Protein AF-A0A353Y2W5-F1 (afdb_monomer_lite)

Secondary structure (DSSP, 8-state):
----PPPP---------------------------SS-TT-------SEEEEEEE---TT--EEEEEEEEETTEEEEEEEEEEEGGG-EEEEEEEEEETTEEEE-S-HHHHHHHHHHHHHHH-TTT----SEEE-TTSSEEEEEEEETTEEEEEEEEPPSS-----

Structure (mmCIF, N/CA/C/O backbone):
data_AF-A0A353Y2W5-F1
#
_entry.id   AF-A0A353Y2W5-F1
#
loop_
_atom_site.group_PDB
_atom_site.id
_atom_site.type_symbol
_atom_site.label_atom_id
_atom_site.label_alt_id
_atom_site.label_comp_id
_atom_site.label_asym_id
_atom_site.label_entity_id
_atom_site.label_seq_id
_atom_site.pdbx_PDB_ins_code
_atom_site.Cartn_x
_atom_site.Cartn_y
_atom_site.Cartn_z
_atom_site.occupancy
_atom_site.B_iso_or_equiv
_atom_site.auth_seq_id
_atom_site.auth_comp_id
_atom_site.auth_asym_id
_atom_site.auth_atom_id
_atom_site.pdbx_PDB_model_num
ATOM 1 N N . MET A 1 1 ? -31.714 65.312 -26.686 1.00 39.47 1 MET A N 1
ATOM 2 C CA . MET A 1 1 ? -32.087 64.016 -27.303 1.00 39.47 1 MET A CA 1
ATOM 3 C C . MET A 1 1 ? -31.009 63.021 -26.894 1.00 39.47 1 MET A C 1
ATOM 5 O O . MET A 1 1 ? -29.870 63.272 -27.236 1.00 39.47 1 MET A O 1
ATOM 9 N N . GLN A 1 2 ? -31.194 61.967 -26.113 1.00 40.94 2 GLN A N 1
ATOM 10 C CA . GLN A 1 2 ? -32.323 61.367 -25.407 1.00 40.94 2 GLN A CA 1
ATOM 11 C C . GLN A 1 2 ? -31.713 60.656 -24.187 1.00 40.94 2 GLN A C 1
ATOM 13 O O . GLN A 1 2 ? -30.649 60.043 -24.291 1.00 40.94 2 GLN A O 1
ATOM 18 N N . GLU A 1 3 ? -32.388 60.769 -23.050 1.00 33.88 3 GLU A N 1
ATOM 19 C CA . GLU A 1 3 ? -32.152 59.993 -21.837 1.00 33.88 3 GLU A CA 1
ATOM 20 C C . GLU A 1 3 ? -32.369 58.501 -22.129 1.00 33.88 3 GLU A C 1
ATOM 22 O O . GLU A 1 3 ? -33.340 58.133 -22.792 1.00 33.88 3 GLU A O 1
ATOM 27 N N . ARG A 1 4 ? -31.482 57.624 -21.646 1.00 36.78 4 ARG A N 1
ATOM 28 C CA . ARG A 1 4 ? -31.748 56.180 -21.649 1.00 36.78 4 ARG A CA 1
ATOM 29 C C . ARG A 1 4 ? -32.498 55.818 -20.375 1.00 36.78 4 ARG A C 1
ATOM 31 O O . ARG A 1 4 ? -31.920 55.745 -19.296 1.00 36.78 4 ARG A O 1
ATOM 38 N N . SER A 1 5 ? -33.798 55.634 -20.553 1.00 37.72 5 SER A N 1
ATOM 39 C CA . SER A 1 5 ? -34.779 55.199 -19.568 1.00 37.72 5 SER A CA 1
ATOM 40 C C . SER A 1 5 ? -34.436 53.839 -18.948 1.00 37.72 5 SER A C 1
ATOM 42 O O . SER A 1 5 ? -34.107 52.883 -19.649 1.00 37.72 5 SER A O 1
ATOM 44 N N . LEU A 1 6 ? -34.586 53.756 -17.625 1.00 44.78 6 LEU A N 1
ATOM 45 C CA . LEU A 1 6 ? -34.812 52.512 -16.888 1.00 44.78 6 LEU A CA 1
ATOM 46 C C . LEU A 1 6 ? -36.200 51.953 -17.245 1.00 44.78 6 LEU A C 1
ATOM 48 O O . LEU A 1 6 ? -37.148 52.737 -17.319 1.00 44.78 6 LEU A O 1
ATOM 52 N N . PRO A 1 7 ? -36.384 50.630 -17.357 1.00 39.84 7 PRO A N 1
ATOM 53 C CA . PRO A 1 7 ? -37.688 50.026 -17.144 1.00 39.84 7 PRO A CA 1
ATOM 54 C C . PRO A 1 7 ? -37.872 49.688 -15.658 1.00 39.84 7 PRO A C 1
ATOM 56 O O . PRO A 1 7 ? -37.117 48.908 -15.078 1.00 39.84 7 PRO A O 1
ATOM 59 N N . SER A 1 8 ? -38.901 50.279 -15.053 1.00 32.09 8 SER A N 1
ATOM 60 C CA . SER A 1 8 ? -39.482 49.855 -13.782 1.00 32.09 8 SER A CA 1
ATOM 61 C C . SER A 1 8 ? -40.789 49.085 -14.024 1.00 32.09 8 SER A C 1
ATOM 63 O O . SER A 1 8 ? -41.527 49.373 -14.962 1.00 32.09 8 SER A O 1
ATOM 65 N N . PHE A 1 9 ? -41.061 48.146 -13.110 1.00 29.64 9 PHE A N 1
ATOM 66 C CA . PHE A 1 9 ? -42.344 47.492 -12.801 1.00 29.64 9 PHE A CA 1
ATOM 67 C C . PHE A 1 9 ? -42.970 46.505 -13.810 1.00 29.64 9 PHE A C 1
ATOM 69 O O . PHE A 1 9 ? -43.477 46.891 -14.857 1.00 29.64 9 PHE A O 1
ATOM 76 N N . ARG A 1 10 ? -43.169 45.249 -13.371 1.00 34.91 10 ARG A N 1
ATOM 77 C CA . ARG A 1 10 ? -44.359 44.893 -12.568 1.00 34.91 10 ARG A CA 1
ATOM 78 C C . ARG A 1 10 ? -44.175 43.556 -11.835 1.00 34.91 10 ARG A C 1
ATOM 80 O O . ARG A 1 10 ? -43.926 42.531 -12.460 1.00 34.91 10 ARG A O 1
ATOM 87 N N . GLU A 1 11 ? -44.325 43.591 -10.513 1.00 32.66 11 GLU A N 1
ATOM 88 C CA . GLU A 1 11 ? -44.597 42.418 -9.681 1.00 32.66 11 GLU A CA 1
ATOM 89 C C . GLU A 1 11 ? -45.913 41.759 -10.116 1.00 32.66 11 GLU A C 1
ATOM 91 O O . GLU A 1 11 ? -46.939 42.429 -10.251 1.00 32.66 11 GLU A O 1
ATOM 96 N N . SER A 1 12 ? -45.884 40.439 -10.279 1.00 34.84 12 SER A N 1
ATOM 97 C CA . SER A 1 12 ? -47.052 39.587 -10.078 1.00 34.84 12 SER A CA 1
ATOM 98 C C . SER A 1 12 ? -46.714 38.689 -8.899 1.00 34.84 12 SER A C 1
ATOM 100 O O . SER A 1 12 ? -45.971 37.721 -9.037 1.00 34.84 12 SER A O 1
ATOM 102 N N . SER A 1 13 ? -47.204 39.080 -7.727 1.00 33.03 13 SER A N 1
ATOM 103 C CA . SER A 1 13 ? -47.256 38.223 -6.552 1.00 33.03 13 SER A CA 1
ATOM 104 C C . SER A 1 13 ? -48.326 37.169 -6.801 1.00 33.03 13 SER A C 1
ATOM 106 O O . SER A 1 13 ? -49.480 37.525 -7.030 1.00 33.03 13 SER A O 1
ATOM 108 N N . ASP A 1 14 ? -47.950 35.895 -6.761 1.00 34.12 14 ASP A N 1
ATOM 109 C CA . ASP A 1 14 ? -48.886 34.864 -6.342 1.00 34.12 14 ASP A CA 1
ATOM 110 C C . ASP A 1 14 ? -48.179 33.952 -5.343 1.00 34.12 14 ASP A C 1
ATOM 112 O O . ASP A 1 14 ? -47.085 33.429 -5.573 1.00 34.12 14 ASP A O 1
ATOM 116 N N . ALA A 1 15 ? -48.779 33.889 -4.164 1.00 35.25 15 ALA A N 1
ATOM 117 C CA . ALA A 1 15 ? -48.266 33.217 -2.993 1.00 35.25 15 ALA A CA 1
ATOM 118 C C . ALA A 1 15 ? -48.386 31.699 -3.155 1.00 35.25 15 ALA A C 1
ATOM 120 O O . ALA A 1 15 ? -49.426 31.181 -3.550 1.00 35.25 15 ALA A O 1
ATOM 121 N N . GLY A 1 16 ? -47.345 30.970 -2.762 1.00 28.02 16 GLY A N 1
ATOM 122 C CA . GLY A 1 16 ? -47.392 29.513 -2.734 1.00 28.02 16 GLY A CA 1
ATOM 123 C C . GLY A 1 16 ? -46.164 28.919 -2.068 1.00 28.02 16 GLY A C 1
ATOM 124 O O . GLY A 1 16 ? -45.201 28.591 -2.742 1.00 28.02 16 GLY A O 1
ATOM 125 N N . ALA A 1 17 ? -46.208 28.852 -0.738 1.00 31.00 17 ALA A N 1
ATOM 126 C CA . ALA A 1 17 ? -45.491 27.932 0.147 1.00 31.00 17 ALA A CA 1
ATOM 127 C C . ALA A 1 17 ? -44.263 27.166 -0.407 1.00 31.00 17 ALA A C 1
ATOM 129 O O . ALA A 1 17 ? -44.385 26.279 -1.249 1.00 31.00 17 ALA A O 1
ATOM 130 N N . SER A 1 18 ? -43.103 27.373 0.231 1.00 39.72 18 SER A N 1
ATOM 131 C CA . SER A 1 18 ? -42.065 26.335 0.343 1.00 39.72 18 SER A CA 1
ATOM 132 C C . SER A 1 18 ? -42.695 25.020 0.813 1.00 39.72 1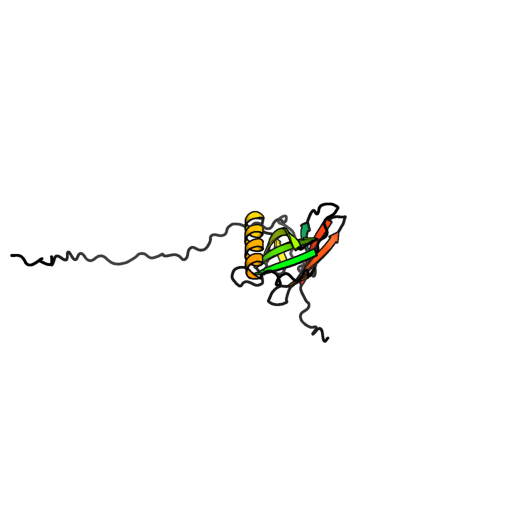8 SER A C 1
ATOM 134 O O . SER A 1 18 ? -43.352 25.012 1.859 1.00 39.72 18 SER A O 1
ATOM 136 N N . PRO A 1 19 ? -42.472 23.909 0.087 1.00 35.97 19 PRO A N 1
ATOM 137 C CA . PRO A 1 19 ? -41.616 22.863 0.646 1.00 35.97 19 PRO A CA 1
ATOM 138 C C . PRO A 1 19 ? -40.889 22.022 -0.425 1.00 35.97 19 PRO A C 1
ATOM 140 O O . PRO A 1 19 ? -41.479 21.177 -1.089 1.00 35.97 19 PRO A O 1
ATOM 143 N N . LEU A 1 20 ? -39.570 22.164 -0.503 1.00 33.97 20 LEU A N 1
ATOM 144 C CA . LEU A 1 20 ? -38.651 21.106 -0.945 1.00 33.97 20 LEU A CA 1
ATOM 145 C C . LEU A 1 20 ? -37.505 21.130 0.079 1.00 33.97 20 LEU A C 1
ATOM 147 O O . LEU A 1 20 ? -36.525 21.843 -0.082 1.00 33.97 20 LEU A O 1
ATOM 151 N N . ALA A 1 21 ? -37.658 20.592 1.291 1.00 32.56 21 ALA A N 1
ATOM 152 C CA . ALA A 1 21 ? -37.712 19.157 1.564 1.00 32.56 21 ALA A CA 1
ATOM 153 C C . ALA A 1 21 ? -36.772 18.381 0.627 1.00 32.56 21 ALA A C 1
ATOM 155 O O . ALA A 1 21 ? -37.154 17.979 -0.466 1.00 32.56 21 ALA A O 1
ATOM 156 N N . GLY A 1 22 ? -35.535 18.175 1.087 1.00 32.78 22 GLY A N 1
ATOM 157 C CA . GLY A 1 22 ? -34.672 17.130 0.547 1.00 32.78 22 GLY A CA 1
ATOM 158 C C . GLY A 1 22 ? -33.615 17.563 -0.464 1.00 32.78 22 GLY A C 1
ATOM 159 O O . GLY A 1 22 ? -33.389 16.839 -1.427 1.00 32.78 22 GLY A O 1
ATOM 160 N N . LEU A 1 23 ? -32.832 18.611 -0.182 1.00 31.53 23 LEU A N 1
ATOM 161 C CA . LEU A 1 23 ? -31.400 18.520 -0.502 1.00 31.53 23 LEU A CA 1
ATOM 162 C C . LEU A 1 23 ? -30.785 17.528 0.486 1.00 31.53 23 LEU A C 1
ATOM 164 O O . LEU A 1 23 ? -30.100 17.888 1.442 1.00 31.53 23 LEU A O 1
ATOM 168 N N . GLY A 1 24 ? -31.138 16.257 0.289 1.00 29.47 24 GLY A N 1
ATOM 169 C CA . GLY A 1 24 ? -30.435 15.152 0.890 1.00 29.47 24 GLY A CA 1
ATOM 170 C C . GLY A 1 24 ? -28.993 15.326 0.473 1.00 29.47 24 GLY A C 1
ATOM 171 O O . GLY A 1 24 ? -28.673 15.261 -0.714 1.00 29.47 24 GLY A O 1
ATOM 172 N N . THR A 1 25 ? -28.144 15.585 1.463 1.00 34.78 25 THR A N 1
ATOM 173 C CA . THR A 1 25 ? -26.753 15.174 1.421 1.00 34.78 25 THR A CA 1
ATOM 174 C C . THR A 1 25 ? -26.739 13.847 0.689 1.00 34.78 25 THR A C 1
ATOM 176 O O . THR A 1 25 ? -27.379 12.888 1.131 1.00 34.78 25 THR A O 1
ATOM 179 N N . GLY A 1 26 ? -26.155 13.839 -0.509 1.00 28.09 26 GLY A N 1
ATOM 180 C CA . GLY A 1 26 ? -25.994 12.626 -1.282 1.00 28.09 26 GLY A CA 1
ATOM 181 C C . GLY A 1 26 ? -25.150 11.711 -0.423 1.00 28.09 26 GLY A C 1
ATOM 182 O O . GLY A 1 26 ? -23.927 11.790 -0.460 1.00 28.09 26 GLY A O 1
ATOM 183 N N . ARG A 1 27 ? -25.813 10.907 0.419 1.00 33.06 27 ARG A N 1
ATOM 184 C CA . ARG A 1 27 ? -25.255 9.719 1.032 1.00 33.06 27 ARG A CA 1
ATOM 185 C C . ARG A 1 27 ? -24.680 8.996 -0.157 1.00 33.06 27 ARG A C 1
ATOM 187 O O . ARG A 1 27 ? -25.442 8.541 -1.013 1.00 33.06 27 ARG A O 1
ATOM 194 N N . LEU A 1 28 ? -23.353 9.029 -0.245 1.00 36.66 28 LEU A N 1
ATOM 195 C CA . LEU A 1 28 ? -22.586 8.192 -1.134 1.00 36.66 28 LEU A CA 1
ATOM 196 C C . LEU A 1 28 ? -23.115 6.797 -0.832 1.00 36.66 28 LEU A C 1
ATOM 198 O O . LEU A 1 28 ? -22.873 6.259 0.249 1.00 36.66 28 LEU A O 1
ATOM 202 N N . ARG A 1 29 ? -24.024 6.343 -1.698 1.00 35.12 29 ARG A N 1
ATOM 203 C CA . ARG A 1 29 ? -24.703 5.069 -1.561 1.00 35.12 29 ARG A CA 1
ATOM 204 C C . ARG A 1 29 ? -23.610 4.055 -1.335 1.00 35.12 29 ARG A C 1
ATOM 206 O O . ARG A 1 29 ? -22.652 4.061 -2.102 1.00 35.12 29 ARG A O 1
ATOM 213 N N . ASP A 1 30 ? -23.795 3.272 -0.282 1.00 37.25 30 ASP A N 1
ATOM 214 C CA . ASP A 1 30 ? -23.436 1.868 -0.133 1.00 37.25 30 ASP A CA 1
ATOM 215 C C . ASP A 1 30 ? -23.038 1.215 -1.468 1.00 37.25 30 ASP A C 1
ATOM 217 O O . ASP A 1 30 ? -23.781 0.423 -2.049 1.00 37.25 30 ASP A O 1
ATOM 221 N N . SER A 1 31 ? -21.865 1.564 -1.998 1.00 34.38 31 SER A N 1
ATOM 222 C CA . SER A 1 31 ? -21.197 0.772 -3.008 1.00 34.38 31 SER A CA 1
ATOM 223 C C . SER A 1 31 ? -20.804 -0.454 -2.223 1.00 34.38 31 SER A C 1
ATOM 225 O O . SER A 1 31 ? -19.931 -0.391 -1.365 1.00 34.38 31 SER A O 1
ATOM 227 N N . GLY A 1 32 ? -21.603 -1.508 -2.382 1.00 34.31 32 GLY A N 1
ATOM 228 C CA . GLY A 1 32 ? -21.444 -2.786 -1.715 1.00 34.31 32 GLY A CA 1
ATOM 229 C C . GLY A 1 32 ? -20.078 -3.373 -2.034 1.00 34.31 32 GLY A C 1
ATOM 230 O O . GLY A 1 32 ? -19.946 -4.225 -2.907 1.00 34.31 32 GLY A O 1
ATOM 231 N N . TRP A 1 33 ? -19.058 -2.894 -1.329 1.00 37.28 33 TRP A N 1
ATOM 232 C CA . TRP A 1 33 ? -17.715 -3.429 -1.338 1.00 37.28 33 TRP A CA 1
ATOM 233 C C . TRP A 1 33 ? -17.770 -4.697 -0.504 1.00 37.28 33 TRP A C 1
ATOM 235 O O . TRP A 1 33 ? -17.560 -4.683 0.710 1.00 37.28 33 TRP A O 1
ATOM 245 N N . ALA A 1 34 ? -18.149 -5.791 -1.159 1.00 34.75 34 ALA A N 1
ATOM 246 C CA . ALA A 1 34 ? -18.001 -7.106 -0.578 1.00 34.75 34 ALA A CA 1
ATOM 247 C C . ALA A 1 34 ? -16.500 -7.320 -0.308 1.00 34.75 34 ALA A C 1
ATOM 249 O O . ALA A 1 34 ? -15.692 -7.141 -1.226 1.00 34.75 34 ALA A O 1
ATOM 250 N N . PRO A 1 35 ? -16.093 -7.646 0.931 1.00 43.00 35 PRO A N 1
ATOM 251 C CA . PRO A 1 35 ? -14.716 -8.037 1.192 1.00 43.00 35 PRO A CA 1
ATOM 252 C C . PRO A 1 35 ? -14.363 -9.232 0.299 1.00 43.00 35 PRO A C 1
ATOM 254 O O . PRO A 1 35 ? -15.197 -10.106 0.074 1.00 43.00 35 PRO A O 1
ATOM 257 N N . VAL A 1 36 ? -13.126 -9.293 -0.195 1.00 47.62 36 VAL A N 1
ATOM 258 C CA . VAL A 1 36 ? -12.629 -10.362 -1.090 1.00 47.62 36 VAL A CA 1
ATOM 259 C C . VAL A 1 36 ? -12.400 -11.685 -0.324 1.00 47.62 36 VAL A C 1
ATOM 261 O O . VAL A 1 36 ? -11.477 -12.441 -0.602 1.00 47.62 36 VAL A O 1
ATOM 264 N N . PHE A 1 37 ? -13.227 -11.988 0.679 1.00 44.53 37 PHE A N 1
ATOM 265 C CA . PHE A 1 37 ? -13.138 -13.210 1.473 1.00 44.53 37 PHE A CA 1
ATOM 266 C C . PHE A 1 37 ? -14.487 -13.931 1.514 1.00 44.53 37 PHE A C 1
ATOM 268 O O . PHE A 1 37 ? -15.526 -13.272 1.576 1.00 44.53 37 PHE A O 1
ATOM 275 N N . PRO A 1 38 ? -14.486 -15.277 1.504 1.00 40.06 38 PRO A N 1
ATOM 276 C CA . PRO A 1 38 ? -15.710 -16.061 1.556 1.00 40.06 38 PRO A CA 1
ATOM 277 C C . PRO A 1 38 ? -16.497 -15.751 2.835 1.00 40.06 38 PRO A C 1
ATOM 279 O O . PRO A 1 38 ? -15.958 -15.772 3.947 1.00 40.06 38 PRO A O 1
ATOM 282 N N . GLU A 1 39 ? -17.784 -15.462 2.654 1.00 35.31 39 GLU A N 1
ATOM 283 C CA . GLU A 1 39 ? -18.781 -15.360 3.717 1.00 35.31 39 GLU A CA 1
ATOM 284 C C . GLU A 1 39 ? -18.698 -16.621 4.599 1.00 35.31 39 GLU A C 1
ATOM 286 O O . GLU A 1 39 ? -18.895 -17.736 4.118 1.00 35.31 39 GLU A O 1
ATOM 291 N N . GLY A 1 40 ? -18.334 -16.466 5.878 1.00 40.22 40 GLY A N 1
ATOM 292 C CA . GLY A 1 40 ? -18.231 -17.587 6.828 1.00 40.22 40 GLY A CA 1
ATOM 293 C C . GLY A 1 40 ? -16.947 -17.661 7.662 1.00 40.22 40 GLY A C 1
ATOM 294 O O . GLY A 1 40 ? -16.873 -18.473 8.585 1.00 40.22 40 GLY A O 1
ATOM 295 N N . ALA A 1 41 ? -15.946 -16.809 7.419 1.00 42.16 41 ALA A N 1
ATOM 296 C CA . ALA A 1 41 ? -14.783 -16.715 8.305 1.00 42.16 41 ALA A CA 1
ATOM 297 C C . ALA A 1 41 ? -15.153 -16.007 9.627 1.00 42.16 41 ALA A C 1
ATOM 299 O O . ALA A 1 41 ? -15.134 -14.779 9.717 1.00 42.16 41 ALA A O 1
ATOM 300 N N . ASN A 1 42 ? -15.491 -16.797 10.650 1.00 44.12 42 ASN A N 1
ATOM 301 C CA . ASN A 1 42 ? -15.658 -16.389 12.052 1.00 44.12 42 ASN A CA 1
ATOM 302 C C . ASN A 1 42 ? -14.605 -15.325 12.456 1.00 44.12 42 ASN A C 1
ATOM 304 O O . ASN A 1 42 ? -13.411 -15.564 12.220 1.00 44.12 42 ASN A O 1
ATOM 308 N N . PRO A 1 43 ? -14.964 -14.158 13.038 1.00 46.19 43 PRO A N 1
ATOM 309 C CA . PRO A 1 43 ? -13.974 -13.185 13.452 1.00 46.19 43 PRO A CA 1
ATOM 310 C C . PRO A 1 43 ? -13.343 -13.638 14.769 1.00 46.19 43 PRO A C 1
ATOM 312 O O . PRO A 1 43 ? -13.568 -13.058 15.826 1.00 46.19 43 PRO A O 1
ATOM 315 N N . ALA A 1 44 ? -12.487 -14.659 14.693 1.00 51.41 44 ALA A N 1
ATOM 316 C CA . ALA A 1 44 ? -11.340 -14.705 15.582 1.00 51.41 44 ALA A CA 1
ATOM 317 C C . ALA A 1 44 ? -10.674 -13.322 15.532 1.00 51.41 44 ALA A C 1
ATOM 319 O O . ALA A 1 44 ? -10.625 -12.705 14.450 1.00 51.41 44 ALA A O 1
ATOM 320 N N . GLU A 1 45 ? -10.233 -12.829 16.694 1.00 51.78 45 GLU A N 1
ATOM 321 C CA . GLU A 1 45 ? -9.496 -11.570 16.804 1.00 51.78 45 GLU A CA 1
ATOM 322 C C . GLU A 1 45 ? -8.543 -11.438 15.613 1.00 51.78 45 GLU A C 1
ATOM 324 O O . GLU A 1 45 ? -7.880 -12.423 15.261 1.00 51.78 45 GLU A O 1
ATOM 329 N N . PRO A 1 46 ? -8.514 -10.279 14.929 1.00 53.66 46 PRO A N 1
ATOM 330 C CA . PRO A 1 46 ? -7.621 -10.106 13.800 1.00 53.66 46 PRO A CA 1
ATOM 331 C C . PRO A 1 46 ? -6.219 -10.486 14.259 1.00 53.66 46 PRO A C 1
ATOM 333 O O . PRO A 1 46 ? -5.718 -9.942 15.248 1.00 53.66 46 PRO A O 1
ATOM 336 N N . ALA A 1 47 ? -5.630 -11.470 13.575 1.00 62.06 47 ALA A N 1
ATOM 337 C CA . ALA A 1 47 ? -4.273 -11.893 13.854 1.00 62.06 47 ALA A CA 1
ATOM 338 C C . ALA A 1 47 ? -3.398 -10.639 13.927 1.00 62.06 47 ALA A C 1
ATOM 340 O O . ALA A 1 47 ? -3.556 -9.717 13.123 1.00 62.06 47 ALA A O 1
ATOM 341 N N . ARG A 1 48 ? -2.494 -10.590 14.913 1.00 73.31 48 ARG A N 1
ATOM 342 C CA . ARG A 1 48 ? -1.613 -9.432 15.147 1.00 73.31 48 ARG A CA 1
ATOM 343 C C . ARG A 1 48 ? -0.960 -8.934 13.853 1.00 73.31 48 ARG A C 1
ATOM 345 O O . ARG A 1 48 ? -0.748 -7.731 13.703 1.00 73.31 48 ARG A O 1
ATOM 352 N N . THR A 1 49 ? -0.687 -9.870 12.951 1.00 84.75 49 THR A N 1
ATOM 353 C CA . THR A 1 49 ? -0.157 -9.642 11.618 1.00 84.75 49 THR A CA 1
ATOM 354 C C . THR A 1 49 ? -1.130 -10.186 10.570 1.00 84.75 49 THR A C 1
ATOM 356 O O . THR A 1 49 ? -1.627 -11.305 10.701 1.00 84.75 49 THR A O 1
ATOM 359 N N . GLN A 1 50 ? -1.364 -9.416 9.511 1.00 88.88 50 GLN A N 1
ATOM 360 C CA . GLN A 1 50 ? -2.198 -9.775 8.365 1.00 88.88 50 GLN A CA 1
ATOM 361 C C . GLN A 1 50 ? -1.395 -9.597 7.068 1.00 88.88 50 GLN A C 1
ATOM 363 O O . GLN A 1 50 ? -0.700 -8.598 6.911 1.00 88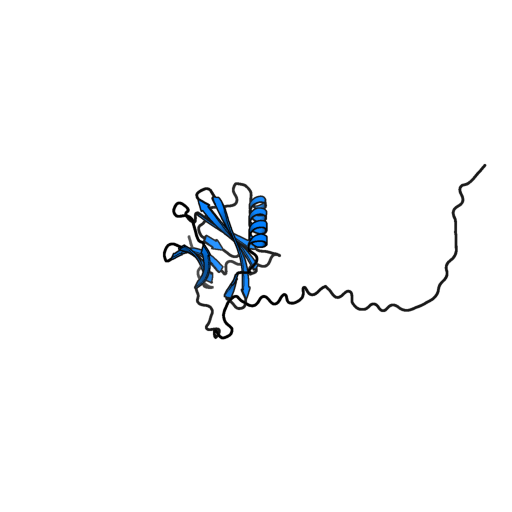.88 50 GLN A O 1
ATOM 368 N N . VAL A 1 51 ? -1.519 -10.532 6.121 1.00 89.44 51 VAL A N 1
ATOM 369 C CA . VAL A 1 51 ? -1.038 -10.339 4.740 1.00 89.44 51 VAL A CA 1
ATOM 370 C C . VAL A 1 51 ? -2.063 -9.493 3.988 1.00 89.44 51 VAL A C 1
ATOM 372 O O . VAL A 1 51 ? -3.254 -9.805 4.019 1.00 89.44 51 VAL A O 1
ATOM 375 N N . LEU A 1 52 ? -1.611 -8.413 3.351 1.00 90.06 52 LEU A N 1
ATOM 376 C CA . LEU A 1 52 ? -2.467 -7.522 2.568 1.00 90.06 52 LEU A CA 1
ATOM 377 C C . LEU A 1 52 ? -2.474 -7.892 1.095 1.00 90.06 52 LEU A C 1
ATOM 379 O O . LEU A 1 52 ? -3.539 -7.991 0.495 1.00 90.06 52 LEU A O 1
ATOM 383 N N . HIS A 1 53 ? -1.286 -8.036 0.516 1.00 89.75 53 HIS A N 1
ATOM 384 C CA . HIS A 1 53 ? -1.129 -8.161 -0.921 1.00 89.75 53 HIS A CA 1
ATOM 385 C C . HIS A 1 53 ? 0.204 -8.819 -1.262 1.00 89.75 53 HIS A C 1
ATOM 387 O O . HIS A 1 53 ? 1.220 -8.528 -0.624 1.00 89.75 53 HIS A O 1
ATOM 393 N N . ASP A 1 54 ? 0.176 -9.672 -2.278 1.00 90.75 54 ASP A N 1
ATOM 394 C CA . ASP A 1 54 ? 1.343 -10.339 -2.837 1.00 90.75 54 ASP A CA 1
ATOM 395 C C . ASP A 1 54 ? 1.709 -9.658 -4.162 1.00 90.75 54 ASP A C 1
ATOM 397 O O . ASP A 1 54 ? 0.942 -9.673 -5.123 1.00 90.75 54 ASP A O 1
ATOM 401 N N . TRP A 1 55 ? 2.884 -9.038 -4.205 1.00 89.00 55 TRP A N 1
ATOM 402 C CA . TRP A 1 55 ? 3.424 -8.336 -5.361 1.00 89.00 55 TRP A CA 1
ATOM 403 C C . TRP A 1 55 ? 4.296 -9.262 -6.198 1.00 89.00 55 TRP A C 1
ATOM 405 O O . TRP A 1 55 ? 5.320 -9.776 -5.730 1.00 89.00 55 TRP A O 1
ATOM 415 N N . VAL A 1 56 ? 3.921 -9.416 -7.463 1.00 90.06 56 VAL A N 1
ATOM 416 C CA . VAL A 1 56 ? 4.706 -10.162 -8.446 1.00 90.06 56 VAL A CA 1
ATOM 417 C C . VAL A 1 56 ? 5.765 -9.237 -9.034 1.00 90.06 56 VAL A C 1
ATOM 419 O O . VAL A 1 56 ? 5.474 -8.406 -9.890 1.00 90.06 56 VAL A O 1
ATOM 422 N N . LEU A 1 57 ? 7.001 -9.388 -8.565 1.00 87.38 57 LEU A N 1
ATOM 423 C CA . LEU A 1 57 ? 8.155 -8.654 -9.083 1.00 87.38 57 LEU A CA 1
ATOM 424 C C . LEU A 1 57 ? 8.831 -9.438 -10.212 1.00 87.38 57 LEU A C 1
ATOM 426 O O . LEU A 1 57 ? 8.837 -10.671 -10.201 1.00 87.38 57 LEU A O 1
ATOM 430 N N . ALA A 1 58 ? 9.437 -8.728 -11.166 1.00 88.00 58 ALA A N 1
ATOM 431 C CA . ALA A 1 58 ? 10.356 -9.361 -12.109 1.00 88.00 58 ALA A CA 1
ATOM 432 C C . ALA A 1 58 ? 11.587 -9.933 -11.365 1.00 88.00 58 ALA A C 1
ATOM 434 O O . ALA A 1 58 ? 11.931 -9.424 -10.296 1.00 88.00 58 ALA A O 1
ATOM 435 N N . PRO A 1 59 ? 12.276 -10.960 -11.899 1.00 83.44 59 PRO A N 1
ATOM 436 C CA . PRO A 1 59 ? 13.402 -11.614 -11.217 1.00 83.44 59 PRO A CA 1
ATOM 437 C C . PRO A 1 59 ? 14.525 -10.670 -10.759 1.00 83.44 59 PRO A C 1
ATOM 439 O O . PRO A 1 59 ? 15.163 -10.904 -9.733 1.00 83.44 59 PRO A O 1
ATOM 442 N N . GLU A 1 60 ? 14.776 -9.608 -11.518 1.00 85.50 60 GLU A N 1
ATOM 443 C CA . GLU A 1 60 ? 15.773 -8.579 -11.234 1.00 85.50 60 GLU A CA 1
ATOM 444 C C . GLU A 1 60 ? 15.281 -7.477 -10.285 1.00 85.50 60 GLU A C 1
ATOM 446 O O . GLU A 1 60 ? 16.106 -6.756 -9.728 1.00 85.50 60 GLU A O 1
ATOM 451 N N . GLN A 1 61 ? 13.967 -7.361 -10.072 1.00 87.06 61 GLN A N 1
ATOM 452 C CA . GLN A 1 61 ? 13.368 -6.322 -9.241 1.00 87.06 61 GLN A CA 1
ATOM 453 C C . GLN A 1 61 ? 13.346 -6.722 -7.768 1.00 87.06 61 GLN A C 1
ATOM 455 O O . GLN A 1 61 ? 12.955 -7.828 -7.388 1.00 87.06 61 GLN A O 1
ATOM 460 N N . ARG A 1 62 ? 13.682 -5.768 -6.905 1.00 85.25 62 ARG A N 1
ATOM 461 C CA . ARG A 1 62 ? 13.567 -5.898 -5.454 1.00 85.25 62 ARG A CA 1
ATOM 462 C C . ARG A 1 62 ? 12.682 -4.807 -4.896 1.00 85.25 62 ARG A C 1
ATOM 464 O O . ARG A 1 62 ? 12.763 -3.651 -5.292 1.00 85.25 62 ARG A O 1
ATOM 471 N N . ALA A 1 63 ? 11.866 -5.176 -3.916 1.00 88.00 63 ALA A N 1
ATOM 472 C CA . ALA A 1 63 ? 11.129 -4.208 -3.125 1.00 88.00 63 ALA A CA 1
ATOM 473 C C . ALA A 1 63 ? 12.106 -3.281 -2.387 1.00 88.00 63 ALA A C 1
ATOM 475 O O . ALA A 1 63 ? 12.861 -3.722 -1.520 1.00 88.00 63 ALA A O 1
ATOM 476 N N . ALA A 1 64 ? 12.062 -1.996 -2.717 1.00 85.56 64 ALA A N 1
ATOM 477 C CA . ALA A 1 64 ? 12.939 -0.973 -2.164 1.00 85.56 64 ALA A CA 1
ATOM 478 C C . ALA A 1 64 ? 12.221 -0.070 -1.156 1.00 85.56 64 ALA A C 1
ATOM 480 O O . ALA A 1 64 ? 12.869 0.509 -0.286 1.00 85.56 64 ALA A O 1
ATOM 481 N N . GLY A 1 65 ? 10.895 0.066 -1.239 1.00 87.12 65 GLY A N 1
ATOM 482 C CA . GLY A 1 65 ? 10.175 0.940 -0.320 1.00 87.12 65 GLY A CA 1
ATOM 483 C C . GLY A 1 65 ? 8.668 0.751 -0.286 1.00 87.12 65 GLY A C 1
ATOM 484 O O . GLY A 1 65 ? 8.067 0.199 -1.206 1.00 87.12 65 GLY A O 1
ATOM 485 N N . LEU A 1 66 ? 8.071 1.254 0.791 1.00 90.38 66 LEU A N 1
ATOM 486 C CA . LEU A 1 66 ? 6.634 1.398 0.966 1.00 90.38 66 LEU A CA 1
ATOM 487 C C . LEU A 1 66 ? 6.279 2.847 1.286 1.00 90.38 66 LEU A C 1
ATOM 489 O O . LEU A 1 66 ? 6.971 3.519 2.050 1.00 90.38 66 LEU A O 1
ATOM 493 N N . LEU A 1 67 ? 5.141 3.294 0.765 1.00 90.00 67 LEU A N 1
ATOM 494 C CA . LEU A 1 67 ? 4.508 4.554 1.145 1.00 90.00 67 LEU A CA 1
ATOM 495 C C . LEU A 1 67 ? 3.054 4.296 1.500 1.00 90.00 67 LEU A C 1
ATOM 497 O O . LEU A 1 67 ? 2.327 3.724 0.696 1.00 90.00 67 LEU A O 1
ATOM 501 N N . PHE A 1 68 ? 2.627 4.786 2.661 1.00 92.31 68 PHE A N 1
ATOM 502 C CA . PHE A 1 68 ? 1.214 4.885 3.005 1.00 92.31 68 PHE A CA 1
ATOM 503 C C . PHE A 1 68 ? 0.787 6.352 2.982 1.00 92.31 68 PHE A C 1
ATOM 505 O O . PHE A 1 68 ? 1.306 7.158 3.756 1.00 92.31 68 PHE A O 1
ATOM 512 N N . GLN A 1 69 ? -0.171 6.684 2.121 1.00 92.06 69 GLN A N 1
ATOM 513 C CA . GLN A 1 69 ? -0.795 8.001 2.058 1.00 92.06 69 GLN A CA 1
ATOM 514 C C . GLN A 1 69 ? -2.254 7.895 2.525 1.00 92.06 69 GLN A C 1
ATOM 516 O O . GLN A 1 69 ? -3.064 7.280 1.828 1.00 92.06 69 GLN A O 1
ATOM 521 N N . PRO A 1 70 ? -2.621 8.507 3.663 1.00 93.00 70 PRO A N 1
ATOM 522 C CA . PRO A 1 70 ? -4.011 8.597 4.093 1.00 93.00 70 PRO A CA 1
ATOM 523 C C . PRO A 1 70 ? -4.859 9.367 3.080 1.00 93.00 70 PRO A C 1
ATOM 525 O O . PRO A 1 70 ? -4.407 10.375 2.525 1.00 93.00 70 PRO A O 1
ATOM 528 N N . LEU A 1 71 ? -6.100 8.925 2.903 1.00 90.12 71 LEU A N 1
ATOM 529 C CA . LEU A 1 71 ? -7.124 9.606 2.117 1.00 90.12 71 LEU A CA 1
ATOM 530 C C . LEU A 1 71 ? -8.115 10.301 3.050 1.00 90.12 71 LEU A C 1
ATOM 532 O O . LEU A 1 71 ? -8.417 9.803 4.133 1.00 90.12 71 LEU A O 1
ATOM 536 N N . ASP A 1 72 ? -8.585 11.479 2.642 1.00 87.75 72 ASP A N 1
ATOM 537 C CA . ASP A 1 72 ? -9.643 12.241 3.323 1.00 87.75 72 ASP A CA 1
ATOM 538 C C . ASP A 1 72 ? -9.392 12.492 4.827 1.00 87.75 72 ASP A C 1
ATOM 540 O O . ASP A 1 72 ? -10.317 12.600 5.630 1.00 87.75 72 ASP A O 1
ATOM 544 N N . GLY A 1 73 ? -8.118 12.555 5.235 1.00 87.19 73 GLY A N 1
ATOM 545 C CA . GLY A 1 73 ? -7.712 12.715 6.637 1.00 87.19 73 GLY A CA 1
ATOM 546 C C . GLY A 1 73 ? -7.959 11.486 7.523 1.00 87.19 73 GLY A C 1
ATOM 547 O O . GLY A 1 73 ? -7.744 11.552 8.733 1.00 87.19 73 GLY A O 1
ATOM 548 N N . ASN A 1 74 ? -8.381 10.358 6.951 1.00 91.31 74 ASN A N 1
ATOM 549 C CA . ASN A 1 74 ? -8.679 9.138 7.682 1.00 91.31 74 ASN A CA 1
ATOM 550 C C . ASN A 1 74 ? -7.423 8.248 7.806 1.00 91.31 74 ASN A C 1
ATOM 552 O O . ASN A 1 74 ? -6.983 7.663 6.820 1.00 91.31 74 ASN A O 1
ATOM 556 N N . PRO A 1 75 ? -6.854 8.036 9.010 1.00 93.19 75 PRO A N 1
ATOM 557 C CA . PRO A 1 75 ? -5.670 7.185 9.182 1.00 93.19 75 PRO A CA 1
ATOM 558 C C . PRO A 1 75 ? -5.952 5.689 8.950 1.00 93.19 75 PRO A C 1
ATOM 560 O O . PRO A 1 75 ? -5.027 4.878 8.982 1.00 93.19 75 PRO A O 1
ATOM 563 N N . ARG A 1 76 ? -7.223 5.318 8.764 1.00 93.25 76 ARG A N 1
ATOM 564 C CA . ARG A 1 76 ? -7.713 3.965 8.479 1.00 93.25 76 ARG A CA 1
ATOM 565 C C . ARG A 1 76 ? -8.083 3.745 7.024 1.00 93.25 76 ARG A C 1
ATOM 567 O O . ARG A 1 76 ? -8.631 2.701 6.705 1.00 93.25 76 ARG A O 1
ATOM 574 N N . HIS A 1 77 ? -7.815 4.701 6.146 1.00 93.75 77 HIS A N 1
ATOM 575 C CA . HIS A 1 77 ? -8.116 4.586 4.727 1.00 93.75 77 HIS A CA 1
ATOM 576 C C . HIS A 1 77 ? -7.028 5.302 3.945 1.00 93.75 77 HIS A C 1
ATOM 578 O O . HIS A 1 77 ? -6.712 6.455 4.224 1.00 93.75 77 HIS A O 1
ATOM 584 N N . GLY A 1 78 ? -6.395 4.609 3.013 1.00 93.44 78 GLY A N 1
ATOM 585 C CA . GLY A 1 78 ? -5.240 5.162 2.333 1.00 93.44 78 GLY A CA 1
ATOM 586 C C . GLY A 1 78 ? -4.844 4.386 1.099 1.00 93.44 78 GLY A C 1
ATOM 587 O O . GLY A 1 78 ? -5.374 3.315 0.818 1.00 93.44 78 GLY A O 1
ATOM 588 N N . VAL A 1 79 ? -3.863 4.926 0.393 1.00 93.81 79 VAL A N 1
ATOM 589 C CA . VAL A 1 79 ? -3.139 4.205 -0.649 1.00 93.81 79 VAL A CA 1
ATOM 590 C C . VAL A 1 79 ? -1.829 3.703 -0.079 1.00 93.81 79 VAL A C 1
ATOM 592 O O . VAL A 1 79 ? -1.093 4.459 0.560 1.00 93.81 79 VAL A O 1
ATOM 595 N N . LEU A 1 80 ? -1.543 2.431 -0.325 1.00 93.12 80 LEU A N 1
ATOM 596 C CA . LEU A 1 80 ? -0.262 1.811 -0.048 1.00 93.12 80 LEU A CA 1
ATOM 597 C C . LEU A 1 80 ? 0.446 1.531 -1.373 1.00 93.12 80 LEU A C 1
ATOM 599 O O . LEU A 1 80 ? -0.067 0.794 -2.211 1.00 93.12 80 LEU A O 1
ATOM 603 N N . ALA A 1 81 ? 1.612 2.136 -1.561 1.00 92.19 81 ALA A N 1
ATOM 604 C CA . ALA A 1 81 ? 2.413 2.016 -2.770 1.00 92.19 81 ALA A CA 1
ATOM 605 C C . ALA A 1 81 ? 3.700 1.237 -2.502 1.00 92.19 81 ALA A C 1
ATOM 607 O O . ALA A 1 81 ? 4.374 1.477 -1.496 1.00 92.19 81 ALA A O 1
ATOM 608 N N . LEU A 1 82 ? 4.039 0.338 -3.426 1.00 91.62 82 LEU A N 1
ATOM 609 C CA . LEU A 1 82 ? 5.298 -0.388 -3.465 1.00 91.62 82 LEU A CA 1
ATOM 610 C C . LEU A 1 82 ? 6.247 0.257 -4.469 1.00 91.62 82 LEU A C 1
ATOM 612 O O . LEU A 1 82 ? 5.918 0.423 -5.646 1.00 91.62 82 LEU A O 1
ATOM 616 N N . PHE A 1 83 ? 7.461 0.518 -4.004 1.00 89.00 83 PHE A N 1
ATOM 617 C CA . PHE A 1 83 ? 8.572 0.937 -4.841 1.00 89.00 83 PHE A CA 1
ATOM 618 C C . PHE A 1 83 ? 9.570 -0.192 -5.001 1.00 89.00 83 PHE A C 1
ATOM 620 O O . PHE A 1 83 ? 9.867 -0.906 -4.037 1.00 89.00 83 PHE A O 1
ATOM 627 N N . VAL A 1 84 ? 10.106 -0.313 -6.207 1.00 88.50 84 VAL A N 1
ATOM 628 C CA . VAL A 1 84 ? 11.227 -1.202 -6.516 1.00 88.50 84 VAL A CA 1
ATOM 629 C C . VAL A 1 84 ? 12.518 -0.399 -6.643 1.00 88.50 84 VAL A C 1
ATOM 631 O O . VAL A 1 84 ? 12.548 0.791 -6.306 1.00 88.50 84 VAL A O 1
ATOM 634 N N . ASP A 1 85 ? 13.599 -1.066 -7.041 1.00 82.00 85 ASP A N 1
ATOM 635 C CA . ASP A 1 85 ? 14.919 -0.475 -7.233 1.00 82.00 85 ASP A CA 1
ATOM 636 C C . ASP A 1 85 ? 14.855 0.899 -7.918 1.00 82.00 85 ASP A C 1
ATOM 638 O O . ASP A 1 85 ? 13.972 1.197 -8.719 1.00 82.00 85 ASP A O 1
ATOM 642 N N . GLU A 1 86 ? 15.761 1.787 -7.509 1.00 77.38 86 GLU A N 1
ATOM 643 C CA . GLU A 1 86 ? 15.829 3.176 -7.992 1.00 77.38 86 GLU A CA 1
ATOM 644 C C . GLU A 1 86 ? 14.621 4.069 -7.630 1.00 77.38 86 GLU A C 1
ATOM 646 O O . GLU A 1 86 ? 14.686 5.290 -7.789 1.00 77.38 86 GLU A O 1
ATOM 651 N N . GLY A 1 87 ? 13.610 3.530 -6.939 1.00 78.31 87 GLY A N 1
ATOM 652 C CA . GLY A 1 87 ? 12.446 4.277 -6.455 1.00 78.31 87 GLY A CA 1
ATOM 653 C C . GLY A 1 87 ? 11.301 4.335 -7.463 1.00 78.31 87 GLY A C 1
ATOM 654 O O . GLY A 1 87 ? 10.430 5.197 -7.340 1.00 78.31 87 GLY A O 1
ATOM 655 N N . GLU A 1 88 ? 11.292 3.439 -8.448 1.00 85.56 88 GLU A N 1
ATOM 656 C CA . GLU A 1 88 ? 10.195 3.321 -9.401 1.00 85.56 88 GLU A CA 1
ATOM 657 C C . GLU A 1 88 ? 8.939 2.753 -8.734 1.00 85.56 88 GLU A C 1
ATOM 659 O O . GLU A 1 88 ? 9.003 1.815 -7.934 1.00 85.56 88 GLU A O 1
ATOM 664 N N . LEU A 1 89 ? 7.773 3.317 -9.067 1.00 88.75 89 LEU A N 1
ATOM 665 C CA . LEU A 1 89 ? 6.486 2.815 -8.592 1.00 88.75 89 LEU A CA 1
ATOM 666 C C . LEU A 1 89 ? 6.153 1.501 -9.307 1.00 88.75 89 LEU A C 1
ATOM 668 O O . LEU A 1 89 ? 5.773 1.505 -10.481 1.00 88.75 89 LEU A O 1
ATOM 672 N N . HIS A 1 90 ? 6.229 0.392 -8.576 1.00 89.88 90 HIS A N 1
ATOM 673 C CA . HIS A 1 90 ? 5.823 -0.914 -9.083 1.00 89.88 90 HIS A CA 1
ATOM 674 C C . HIS A 1 90 ? 4.295 -1.020 -9.130 1.00 89.88 90 HIS A C 1
ATOM 676 O O . HIS A 1 90 ? 3.699 -1.225 -10.192 1.00 89.88 90 HIS A O 1
ATOM 682 N N . GLY A 1 91 ? 3.653 -0.790 -7.985 1.00 90.06 91 GLY A N 1
ATOM 683 C CA . GLY A 1 91 ? 2.211 -0.917 -7.840 1.00 90.06 91 GLY A CA 1
ATOM 684 C C . GLY A 1 91 ? 1.678 -0.162 -6.632 1.00 90.06 91 GLY A C 1
ATOM 685 O O . GLY A 1 91 ? 2.434 0.283 -5.767 1.00 90.06 91 GLY A O 1
ATOM 686 N N . ALA A 1 92 ? 0.364 0.018 -6.597 1.00 92.56 92 ALA A N 1
ATOM 687 C CA . ALA A 1 92 ? -0.324 0.665 -5.496 1.00 92.56 92 ALA A CA 1
ATOM 688 C C . ALA A 1 92 ? -1.703 0.046 -5.316 1.00 92.56 92 ALA A C 1
ATOM 690 O O . ALA A 1 92 ? -2.368 -0.270 -6.296 1.00 92.56 92 ALA A O 1
ATOM 691 N N . ILE A 1 93 ? -2.116 -0.075 -4.062 1.00 93.19 93 ILE A N 1
ATOM 692 C CA . IL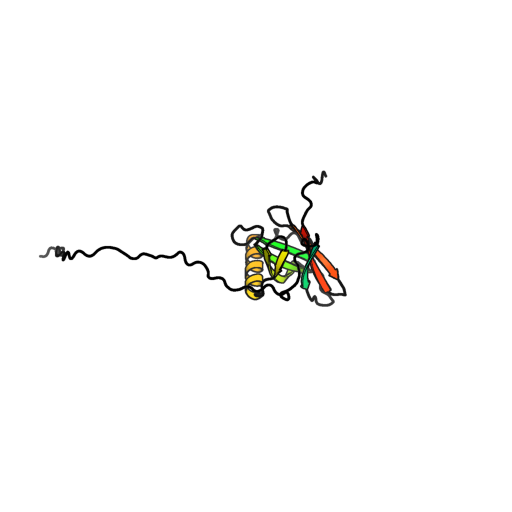E A 1 93 ? -3.423 -0.582 -3.662 1.00 93.19 93 ILE A CA 1
ATOM 693 C C . ILE A 1 93 ? -4.096 0.434 -2.751 1.00 93.19 93 ILE A C 1
ATOM 695 O O . ILE A 1 93 ? -3.453 1.070 -1.913 1.00 93.19 93 ILE A O 1
ATOM 699 N N . GLU A 1 94 ? -5.402 0.591 -2.895 1.00 93.25 94 GLU A N 1
ATOM 700 C CA . GLU A 1 94 ? -6.199 1.315 -1.914 1.00 93.25 94 GLU A CA 1
ATOM 701 C C . GLU A 1 94 ? -6.613 0.341 -0.812 1.00 93.25 94 GLU A C 1
ATOM 703 O O . GLU A 1 94 ? -7.051 -0.777 -1.083 1.00 93.25 94 GLU A O 1
ATOM 708 N N . ILE A 1 95 ? -6.442 0.753 0.441 1.00 93.50 95 ILE A N 1
ATOM 709 C CA . ILE A 1 95 ? -6.696 -0.081 1.608 1.00 93.50 95 ILE A CA 1
ATOM 710 C C . ILE A 1 95 ? -7.530 0.650 2.653 1.00 93.50 95 ILE A C 1
ATOM 712 O O . ILE A 1 95 ? -7.341 1.842 2.904 1.00 93.50 95 ILE A O 1
ATOM 716 N N . VAL A 1 96 ? -8.431 -0.079 3.306 1.00 93.44 96 VAL A N 1
ATOM 717 C CA . VAL A 1 96 ? -9.280 0.443 4.383 1.00 93.44 96 VAL A CA 1
ATOM 718 C C . VAL A 1 96 ? -9.342 -0.525 5.555 1.00 93.44 96 VAL A C 1
ATOM 720 O O . VAL A 1 96 ? -9.501 -1.727 5.378 1.00 93.44 96 VAL A O 1
ATOM 723 N N . GLU A 1 97 ? -9.234 -0.014 6.772 1.00 91.75 97 GLU A N 1
ATOM 724 C CA . GLU A 1 97 ? -9.382 -0.795 7.993 1.00 91.75 97 GLU A CA 1
ATOM 725 C C . GLU A 1 97 ? -10.846 -0.824 8.444 1.00 91.75 97 GLU A C 1
ATOM 727 O O . GLU A 1 97 ? -11.514 0.211 8.549 1.00 91.75 97 GLU A O 1
ATOM 732 N N . ARG A 1 98 ? -11.343 -2.029 8.719 1.00 88.81 98 ARG A N 1
ATOM 733 C CA . ARG A 1 98 ? -12.659 -2.312 9.284 1.00 88.81 98 ARG A CA 1
ATOM 734 C C . ARG A 1 98 ? -12.512 -3.349 10.395 1.00 88.81 98 ARG A C 1
ATOM 736 O O . ARG A 1 98 ? -12.102 -4.480 10.147 1.00 88.81 98 ARG A O 1
ATOM 743 N N . GLN A 1 99 ? -12.907 -2.978 11.613 1.00 85.00 99 GLN A N 1
ATOM 744 C CA . GLN A 1 99 ? -12.980 -3.888 12.769 1.00 85.00 99 GLN A CA 1
ATOM 745 C C . GLN A 1 99 ? -11.651 -4.611 13.078 1.00 85.00 99 GLN A C 1
ATOM 747 O O . GLN A 1 99 ? -11.610 -5.790 13.420 1.00 85.00 99 GLN A O 1
ATOM 752 N N . GLY A 1 100 ? -10.544 -3.887 12.957 1.00 82.06 100 GLY A N 1
ATOM 753 C CA . GLY A 1 100 ? -9.178 -4.351 13.162 1.00 82.06 100 GLY A CA 1
ATOM 754 C C . GLY A 1 100 ? -8.578 -5.126 11.988 1.00 82.06 100 GLY A C 1
ATOM 755 O O . GLY A 1 100 ? -7.472 -5.642 12.134 1.00 82.06 100 GLY A O 1
ATOM 756 N N . ARG A 1 101 ? -9.265 -5.211 10.842 1.00 86.06 101 ARG A N 1
ATOM 757 C CA . ARG A 1 101 ? -8.788 -5.880 9.623 1.00 86.06 101 ARG A CA 1
ATOM 758 C C . ARG A 1 101 ? -8.629 -4.876 8.499 1.00 86.06 101 ARG A C 1
ATOM 760 O O . ARG A 1 101 ? -9.523 -4.075 8.256 1.00 86.06 101 ARG A O 1
ATOM 767 N N . TRP A 1 102 ? -7.518 -4.941 7.788 1.00 91.31 102 TRP A N 1
ATOM 768 C CA . TRP A 1 102 ? -7.297 -4.134 6.596 1.00 91.31 102 TRP A CA 1
ATOM 769 C C . TRP A 1 102 ? -7.826 -4.864 5.363 1.00 91.31 102 TRP A C 1
ATOM 771 O O . TRP A 1 102 ? -7.642 -6.067 5.207 1.00 91.31 102 TRP A O 1
ATOM 781 N N . LEU A 1 103 ? -8.512 -4.140 4.495 1.00 90.31 103 LEU A N 1
ATOM 782 C CA . LEU A 1 103 ? -9.141 -4.647 3.285 1.00 90.31 103 LEU A CA 1
ATOM 783 C C . LEU A 1 103 ? -8.487 -3.969 2.089 1.00 90.31 103 LEU A C 1
ATOM 785 O O . LEU A 1 103 ? -8.289 -2.757 2.126 1.00 90.31 103 LEU A O 1
ATOM 789 N N . VAL A 1 104 ? -8.178 -4.743 1.050 1.00 91.06 104 VAL A N 1
ATOM 790 C CA . VAL A 1 104 ? -7.722 -4.221 -0.242 1.00 91.06 104 VAL A CA 1
ATOM 791 C C . VAL A 1 104 ? -8.936 -3.929 -1.116 1.00 91.06 104 VAL A C 1
ATOM 793 O O . VAL A 1 104 ? -9.840 -4.758 -1.226 1.00 91.06 104 VAL A O 1
ATOM 796 N N . MET A 1 105 ? -8.962 -2.745 -1.714 1.00 87.38 105 MET A N 1
ATOM 797 C CA . MET A 1 105 ? -10.005 -2.315 -2.637 1.00 87.38 105 MET A CA 1
ATOM 798 C C . MET A 1 105 ? -9.650 -2.750 -4.071 1.00 87.38 105 MET A C 1
ATOM 800 O O . MET A 1 105 ? -8.479 -2.709 -4.435 1.00 87.38 105 MET A O 1
ATOM 804 N N . PRO A 1 106 ? -10.633 -3.130 -4.904 1.00 71.50 106 PRO A N 1
ATOM 805 C CA . PRO A 1 106 ? -10.393 -3.764 -6.207 1.00 71.50 106 PRO A CA 1
ATOM 806 C C . PRO A 1 106 ? -9.988 -2.816 -7.359 1.00 71.50 106 PRO A C 1
ATOM 808 O O . PRO A 1 106 ? -9.882 -3.275 -8.493 1.00 71.50 106 PRO A O 1
ATOM 811 N N . ASP A 1 107 ? -9.802 -1.512 -7.119 1.00 74.00 107 ASP A N 1
ATOM 812 C CA . ASP A 1 107 ? -9.482 -0.526 -8.170 1.00 74.00 107 ASP A CA 1
ATOM 813 C C . ASP A 1 107 ? -8.012 -0.076 -8.123 1.00 74.00 107 ASP A C 1
ATOM 815 O O . ASP A 1 107 ? -7.648 0.929 -7.499 1.00 74.00 107 ASP A O 1
ATOM 819 N N . ASP A 1 108 ? -7.168 -0.818 -8.838 1.00 69.06 108 ASP A N 1
ATOM 820 C CA . ASP A 1 108 ? -5.729 -0.556 -8.922 1.00 69.06 108 ASP A CA 1
ATOM 821 C C . ASP A 1 108 ? -5.394 0.741 -9.683 1.00 69.06 108 ASP A C 1
ATOM 823 O O . ASP A 1 108 ? -4.369 1.374 -9.413 1.00 69.06 108 ASP A O 1
ATOM 827 N N . LEU A 1 109 ? -6.241 1.184 -10.626 1.00 84.19 109 LEU A N 1
ATOM 828 C CA . LEU A 1 109 ? -5.968 2.387 -11.424 1.00 84.19 109 LEU A CA 1
ATOM 829 C C . LEU A 1 109 ? -6.093 3.644 -10.573 1.00 84.19 109 LEU A C 1
ATOM 831 O O . LEU A 1 109 ? -5.187 4.484 -10.572 1.00 84.19 109 LEU A O 1
ATOM 835 N N . ARG A 1 110 ? -7.183 3.755 -9.809 1.00 86.81 110 ARG A N 1
ATOM 836 C CA . ARG A 1 110 ? -7.364 4.859 -8.864 1.00 86.81 110 ARG A CA 1
ATOM 837 C C . ARG A 1 110 ? -6.236 4.885 -7.838 1.00 86.81 110 ARG A C 1
ATOM 839 O O . ARG A 1 110 ? -5.658 5.950 -7.603 1.00 86.81 110 ARG A O 1
ATOM 846 N N . ALA A 1 111 ? -5.894 3.732 -7.262 1.00 89.44 111 ALA A N 1
ATOM 847 C CA . ALA A 1 111 ? -4.808 3.618 -6.295 1.00 89.44 111 ALA A CA 1
ATOM 848 C C . ALA A 1 111 ? -3.471 4.093 -6.885 1.00 89.44 111 ALA A C 1
ATOM 850 O O . ALA A 1 111 ? -2.763 4.887 -6.262 1.00 89.44 111 ALA A O 1
ATOM 851 N N . ARG A 1 112 ? -3.156 3.696 -8.123 1.00 89.56 112 ARG A N 1
ATOM 852 C CA . ARG A 1 112 ? -1.944 4.133 -8.827 1.00 89.56 112 ARG A CA 1
ATOM 853 C C . ARG A 1 112 ? -1.926 5.640 -9.077 1.00 89.56 112 ARG A C 1
ATOM 855 O O . ARG A 1 112 ? -0.912 6.280 -8.804 1.00 89.56 112 ARG A O 1
ATOM 862 N N . SER A 1 113 ? -3.026 6.233 -9.541 1.00 90.50 113 SER A N 1
ATOM 863 C CA . SER A 1 113 ? -3.115 7.688 -9.746 1.00 90.50 113 SER A CA 1
ATOM 864 C C . SER A 1 113 ? -2.913 8.470 -8.447 1.00 90.50 113 SER A C 1
ATOM 866 O O . SER A 1 113 ? -2.185 9.463 -8.424 1.00 90.50 113 SER A O 1
ATOM 868 N N . LEU A 1 114 ? -3.513 8.005 -7.352 1.00 89.38 114 LEU A N 1
ATOM 869 C CA . LEU A 1 114 ? -3.357 8.606 -6.030 1.00 89.38 114 LEU A CA 1
ATOM 870 C C . LEU A 1 114 ? -1.925 8.466 -5.498 1.00 89.38 114 LEU A C 1
ATOM 872 O O . LEU A 1 114 ? -1.400 9.425 -4.936 1.00 89.38 114 LEU A O 1
ATOM 876 N N . ALA A 1 115 ? -1.267 7.324 -5.717 1.00 89.12 115 ALA A N 1
ATOM 877 C CA . ALA A 1 115 ? 0.139 7.137 -5.364 1.00 89.12 115 ALA A CA 1
ATOM 878 C C . ALA A 1 115 ? 1.042 8.130 -6.109 1.00 89.12 115 ALA A C 1
ATOM 880 O O . ALA A 1 115 ? 1.858 8.801 -5.484 1.00 89.12 115 ALA A O 1
ATOM 881 N N . VAL A 1 116 ? 0.850 8.300 -7.420 1.00 89.00 116 VAL A N 1
ATOM 882 C CA . VAL A 1 116 ? 1.600 9.287 -8.219 1.00 89.00 116 VAL A CA 1
ATOM 883 C C . VAL A 1 116 ? 1.347 10.715 -7.722 1.00 89.00 116 VAL A C 1
ATOM 885 O O . VAL A 1 116 ? 2.283 11.505 -7.606 1.00 89.00 116 VAL A O 1
ATOM 888 N N . ALA A 1 117 ? 0.105 11.055 -7.374 1.00 87.88 117 ALA A N 1
ATOM 889 C CA . ALA A 1 117 ? -0.221 12.366 -6.818 1.00 87.88 117 ALA A CA 1
ATOM 890 C C . ALA A 1 117 ? 0.436 12.596 -5.446 1.00 87.88 117 ALA A C 1
ATOM 892 O O . ALA A 1 117 ? 0.976 13.675 -5.194 1.00 87.88 117 ALA A O 1
ATOM 893 N N . ALA A 1 118 ? 0.435 11.584 -4.574 1.00 83.56 118 ALA A N 1
ATOM 894 C CA . ALA A 1 118 ? 1.151 11.617 -3.301 1.00 83.56 118 ALA A CA 1
ATOM 895 C C . ALA A 1 118 ? 2.658 11.795 -3.529 1.00 83.56 118 ALA A C 1
ATOM 897 O O . ALA A 1 118 ? 3.317 12.552 -2.813 1.00 83.56 118 ALA A O 1
ATOM 898 N N . MET A 1 119 ? 3.191 11.167 -4.581 1.00 82.06 119 MET A N 1
ATOM 899 C CA . MET A 1 119 ? 4.593 11.309 -4.941 1.00 82.06 119 MET A CA 1
ATOM 900 C C . MET A 1 119 ? 4.954 12.731 -5.385 1.00 82.06 119 MET A C 1
ATOM 902 O O . MET A 1 119 ? 5.970 13.299 -4.984 1.00 82.06 119 MET A O 1
ATOM 906 N N . ALA A 1 120 ? 4.097 13.346 -6.195 1.00 84.31 120 ALA A N 1
ATOM 907 C CA . ALA A 1 120 ? 4.293 14.726 -6.617 1.00 84.31 120 ALA A CA 1
ATOM 908 C C . ALA A 1 120 ? 4.292 15.697 -5.420 1.00 84.31 120 ALA A C 1
ATOM 910 O O . ALA A 1 120 ? 5.072 16.647 -5.400 1.00 84.31 120 ALA A O 1
ATOM 911 N N . GLN A 1 121 ? 3.463 15.435 -4.403 1.00 79.56 121 GLN A N 1
ATOM 912 C CA . GLN A 1 121 ? 3.357 16.276 -3.206 1.00 79.56 121 GLN A CA 1
ATOM 913 C C . GLN A 1 121 ? 4.551 16.139 -2.254 1.00 79.56 121 GLN A C 1
ATOM 915 O O . GLN A 1 121 ? 5.005 17.140 -1.705 1.00 79.56 121 GLN A O 1
ATOM 920 N N . ALA A 1 122 ? 5.078 14.927 -2.053 1.00 71.94 122 ALA A N 1
ATOM 921 C CA . ALA A 1 122 ? 6.204 14.713 -1.137 1.00 71.94 122 ALA A CA 1
ATOM 922 C C . ALA A 1 122 ? 7.560 15.184 -1.714 1.00 71.94 122 ALA A C 1
ATOM 924 O O . ALA A 1 122 ? 8.518 15.387 -0.964 1.00 71.94 122 ALA A O 1
ATOM 925 N N . GLY A 1 123 ? 7.641 15.405 -3.030 1.00 65.62 123 GLY A N 1
ATOM 926 C CA . GLY A 1 123 ? 8.819 15.943 -3.709 1.00 65.62 123 GLY A CA 1
ATOM 927 C C . GLY A 1 123 ? 10.020 14.979 -3.760 1.00 65.62 123 GLY A C 1
ATOM 928 O O . GLY A 1 123 ? 9.982 13.885 -3.199 1.00 65.62 123 GLY A O 1
ATOM 929 N N . PRO A 1 124 ? 11.142 15.378 -4.392 1.00 58.28 124 PRO A N 1
ATOM 930 C CA . PRO A 1 124 ? 12.265 14.481 -4.720 1.00 58.28 124 PRO A CA 1
ATOM 931 C C . PRO A 1 124 ? 12.976 13.849 -3.513 1.00 58.28 124 PRO A C 1
ATOM 933 O O . PRO A 1 124 ? 13.775 12.932 -3.670 1.00 58.28 124 PRO A O 1
ATOM 936 N N . ARG A 1 125 ? 12.735 14.378 -2.308 1.00 55.72 125 ARG A N 1
ATOM 937 C CA . ARG A 1 125 ? 13.380 13.967 -1.053 1.00 55.72 125 ARG A CA 1
ATOM 938 C C . ARG A 1 125 ? 12.418 13.305 -0.059 1.00 55.72 125 ARG A C 1
ATOM 940 O O . ARG A 1 125 ? 12.872 12.867 0.991 1.00 55.72 125 ARG A O 1
ATOM 947 N N . GLY A 1 126 ? 11.117 13.247 -0.365 1.00 53.34 126 GLY A N 1
ATOM 948 C CA . GLY A 1 126 ? 10.086 12.774 0.565 1.00 53.34 126 GLY A CA 1
ATOM 949 C C . GLY A 1 126 ? 9.938 11.252 0.647 1.00 53.34 126 GLY A C 1
ATOM 950 O O . GLY A 1 126 ? 9.444 10.747 1.652 1.00 53.34 126 GLY A O 1
ATOM 951 N N . PHE A 1 127 ? 10.404 10.504 -0.359 1.00 57.31 127 PHE A N 1
ATOM 952 C CA . PHE A 1 127 ? 10.355 9.034 -0.373 1.00 57.31 127 PHE A CA 1
ATOM 953 C C . PHE A 1 127 ? 11.633 8.475 0.224 1.00 57.31 127 PHE A C 1
ATOM 955 O O . PHE A 1 127 ? 12.527 7.998 -0.478 1.00 57.31 127 PHE A O 1
ATOM 962 N N . LEU A 1 128 ? 11.747 8.539 1.546 1.00 54.75 128 LEU A N 1
ATOM 963 C CA . LEU A 1 128 ? 12.687 7.647 2.202 1.00 54.75 128 LEU A CA 1
ATOM 964 C C . LEU A 1 128 ? 12.225 6.224 1.883 1.00 54.75 128 LEU A C 1
ATOM 966 O O . LEU A 1 128 ? 11.125 5.826 2.264 1.00 54.75 128 LEU A O 1
ATOM 970 N N . ARG A 1 129 ? 13.070 5.515 1.124 1.00 62.69 129 ARG A N 1
ATOM 971 C CA . ARG A 1 129 ? 12.987 4.105 0.713 1.00 62.69 129 ARG A CA 1
ATOM 972 C C . ARG A 1 129 ? 13.039 3.194 1.940 1.00 62.69 129 ARG A C 1
ATOM 974 O O . ARG A 1 129 ? 13.979 2.439 2.157 1.00 62.69 129 ARG A O 1
ATOM 981 N N . SER A 1 130 ? 12.075 3.371 2.826 1.00 72.00 130 SER A N 1
ATOM 982 C CA . SER A 1 130 ? 11.866 2.520 3.971 1.00 72.00 130 SER A CA 1
ATOM 983 C C . SER A 1 130 ? 11.043 1.347 3.476 1.00 72.00 130 SER A C 1
ATOM 985 O O . SER A 1 130 ? 9.959 1.533 2.926 1.00 72.00 130 SER A O 1
ATOM 987 N N . SER A 1 131 ? 11.517 0.129 3.713 1.00 78.19 131 SER A N 1
ATOM 988 C CA . SER A 1 131 ? 10.731 -1.098 3.527 1.00 78.19 131 SER A CA 1
ATOM 989 C C . SER A 1 131 ? 9.530 -1.188 4.481 1.00 78.19 131 SER A C 1
ATOM 991 O O . SER A 1 131 ? 8.829 -2.199 4.501 1.00 78.19 131 SER A O 1
ATOM 993 N N . ILE A 1 132 ? 9.310 -0.134 5.276 1.00 86.94 132 ILE A N 1
ATOM 994 C CA . ILE A 1 132 ? 8.305 -0.001 6.314 1.00 86.94 132 ILE A CA 1
ATOM 995 C C . ILE A 1 132 ? 7.559 1.330 6.147 1.00 86.94 132 ILE A C 1
ATOM 997 O O . ILE A 1 132 ? 8.182 2.393 6.113 1.00 86.94 132 ILE A O 1
ATOM 1001 N N . ALA A 1 133 ? 6.230 1.284 6.148 1.00 89.88 133 ALA A N 1
ATOM 1002 C CA . ALA A 1 133 ? 5.352 2.448 6.250 1.00 89.88 133 ALA A CA 1
ATOM 1003 C C . ALA A 1 133 ? 4.486 2.347 7.514 1.00 89.88 133 ALA A C 1
ATOM 1005 O O . ALA A 1 133 ? 4.312 1.269 8.074 1.00 89.88 133 ALA A O 1
ATOM 1006 N N . GLY A 1 134 ? 3.933 3.455 7.999 1.00 90.25 134 GLY A N 1
ATOM 1007 C CA . GLY A 1 134 ? 3.080 3.451 9.188 1.00 90.25 134 GLY A CA 1
ATOM 1008 C C . GLY A 1 134 ? 1.873 4.355 9.024 1.00 90.25 134 GLY A C 1
ATOM 1009 O O . GLY A 1 134 ? 1.920 5.336 8.283 1.00 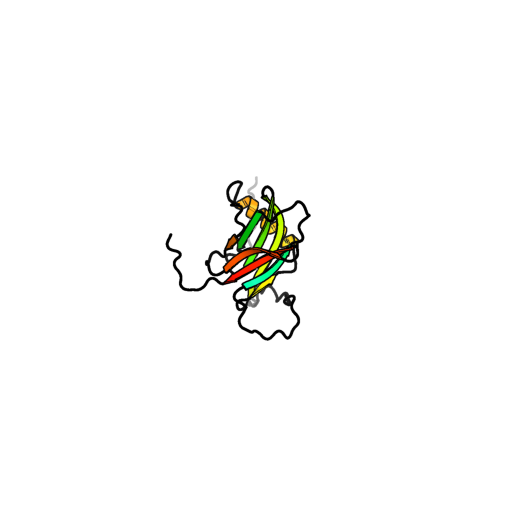90.25 134 GLY A O 1
ATOM 1010 N N . THR A 1 135 ? 0.793 4.042 9.735 1.00 92.50 135 THR A N 1
ATOM 1011 C CA . THR A 1 135 ? -0.357 4.946 9.799 1.00 92.50 135 THR A CA 1
ATOM 1012 C C . THR A 1 135 ? -0.011 6.200 10.612 1.00 92.50 135 THR A C 1
ATOM 1014 O O . THR A 1 135 ? 0.766 6.111 11.570 1.00 92.50 135 THR A O 1
ATOM 1017 N N . PRO A 1 136 ? -0.602 7.373 10.304 1.00 89.94 136 PRO A N 1
ATOM 1018 C CA . PRO A 1 136 ? -0.329 8.613 11.040 1.00 89.94 136 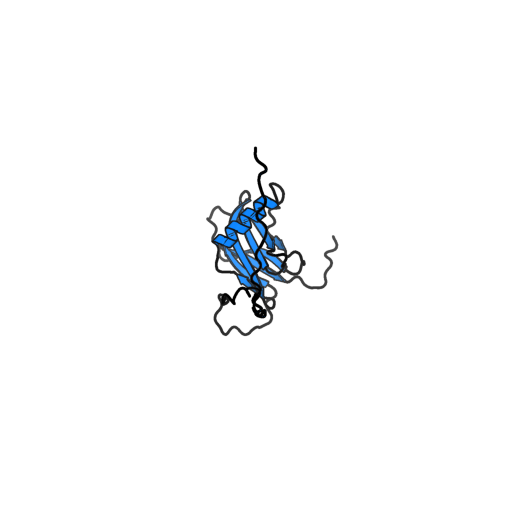PRO A CA 1
ATOM 1019 C C . PRO A 1 136 ? -0.611 8.516 12.540 1.00 89.94 136 PRO A C 1
ATOM 1021 O O . PRO A 1 136 ? 0.099 9.099 13.355 1.00 89.94 136 PRO A O 1
ATOM 1024 N N . ASP A 1 137 ? -1.625 7.734 12.914 1.00 90.31 137 ASP A N 1
ATOM 1025 C CA . ASP A 1 137 ? -2.000 7.491 14.307 1.00 90.31 137 ASP A CA 1
ATOM 1026 C C . ASP A 1 137 ? -1.101 6.464 15.016 1.00 90.31 137 ASP A C 1
ATOM 1028 O O . ASP A 1 137 ? -1.335 6.130 16.177 1.00 90.31 137 ASP A O 1
ATOM 1032 N N . ARG A 1 138 ? -0.070 5.960 14.321 1.00 90.00 138 ARG A N 1
ATOM 1033 C CA . ARG A 1 138 ? 0.950 5.037 14.830 1.00 90.00 138 ARG A CA 1
ATOM 1034 C C . ARG A 1 138 ? 0.367 3.755 15.416 1.00 90.00 138 ARG A C 1
ATOM 1036 O O . ARG A 1 138 ? 0.973 3.166 16.306 1.00 90.00 138 ARG A O 1
ATOM 1043 N N . ARG A 1 139 ? -0.794 3.306 14.940 1.00 89.12 139 ARG A N 1
ATOM 1044 C CA . ARG A 1 139 ? -1.382 2.036 15.387 1.00 89.12 139 ARG A CA 1
ATOM 1045 C C . ARG A 1 139 ? -1.023 0.862 14.495 1.00 89.12 139 ARG A C 1
ATOM 1047 O O . ARG A 1 139 ? -1.028 -0.262 14.987 1.00 89.12 139 ARG A O 1
ATOM 1054 N N . PHE A 1 140 ? -0.678 1.103 13.234 1.00 91.25 140 PHE A N 1
ATOM 1055 C CA . PHE A 1 140 ? -0.316 0.044 12.298 1.00 91.25 140 PHE A CA 1
ATOM 1056 C C . PHE A 1 140 ? 0.993 0.350 11.581 1.00 91.25 140 PHE A C 1
ATOM 1058 O O . PHE A 1 140 ? 1.332 1.508 11.324 1.00 91.25 140 PHE A O 1
ATOM 1065 N N . ILE A 1 141 ? 1.727 -0.716 11.283 1.00 92.31 141 ILE A N 1
ATOM 1066 C CA . ILE A 1 141 ? 2.930 -0.710 10.459 1.00 92.31 141 ILE A CA 1
ATOM 1067 C C . ILE A 1 141 ? 2.685 -1.631 9.269 1.00 92.31 141 ILE A C 1
ATOM 1069 O O . ILE A 1 141 ? 2.226 -2.751 9.461 1.00 92.31 141 ILE A O 1
ATOM 1073 N N . PHE A 1 142 ? 3.047 -1.179 8.077 1.00 93.19 142 PHE A N 1
ATOM 1074 C CA . PHE A 1 142 ? 3.130 -1.975 6.862 1.00 93.19 142 PHE A CA 1
ATOM 1075 C C . PHE A 1 142 ? 4.591 -2.294 6.573 1.00 93.19 142 PHE A C 1
ATOM 1077 O O . PHE A 1 142 ? 5.432 -1.405 6.689 1.00 93.19 142 PHE A O 1
ATOM 1084 N N . PHE A 1 143 ? 4.904 -3.523 6.189 1.00 91.56 143 PHE A N 1
ATOM 1085 C CA . PHE A 1 143 ? 6.261 -3.913 5.818 1.00 91.56 143 PHE A CA 1
ATOM 1086 C C . PHE A 1 143 ? 6.246 -5.034 4.786 1.00 91.56 143 PHE A C 1
ATOM 1088 O O . PHE A 1 143 ? 5.311 -5.831 4.729 1.00 91.56 143 PHE A O 1
ATOM 1095 N N . ASN A 1 144 ? 7.298 -5.096 3.978 1.00 90.06 144 ASN A N 1
ATOM 1096 C CA . ASN A 1 144 ? 7.466 -6.162 2.999 1.00 90.06 144 ASN A CA 1
ATOM 1097 C C . ASN A 1 144 ? 8.240 -7.341 3.584 1.00 90.06 144 ASN A C 1
ATOM 1099 O O . ASN A 1 144 ? 9.194 -7.161 4.340 1.00 90.06 144 ASN A O 1
ATOM 1103 N N . THR A 1 145 ? 7.869 -8.544 3.169 1.00 87.31 145 THR A N 1
ATOM 1104 C CA . THR A 1 145 ? 8.646 -9.767 3.365 1.00 87.31 1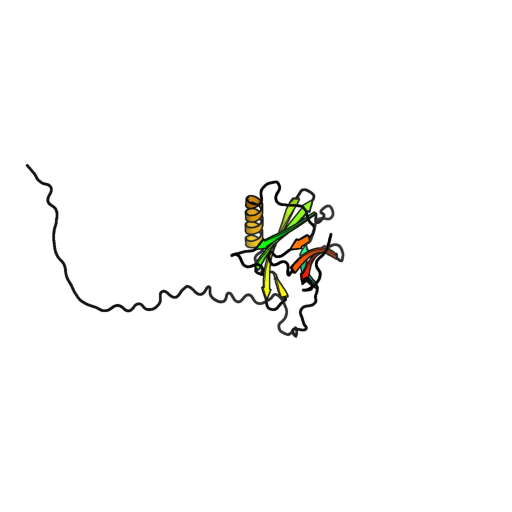45 THR A CA 1
ATOM 1105 C C . THR A 1 145 ? 8.726 -10.537 2.054 1.00 87.31 145 THR A C 1
ATOM 1107 O O . THR A 1 145 ? 7.861 -10.403 1.191 1.00 87.31 145 THR A O 1
ATOM 1110 N N . LEU A 1 146 ? 9.747 -11.375 1.912 1.00 82.88 146 LEU A N 1
ATOM 1111 C CA . LEU A 1 146 ? 9.801 -12.357 0.835 1.00 82.88 146 LEU A CA 1
ATOM 1112 C C . LEU A 1 146 ? 9.097 -13.631 1.301 1.00 82.88 146 LEU A C 1
ATOM 1114 O O . LEU A 1 146 ? 9.438 -14.186 2.346 1.00 82.88 146 LEU A O 1
ATOM 1118 N N . ARG A 1 147 ? 8.113 -14.088 0.529 1.00 72.12 147 ARG A N 1
ATOM 1119 C CA . ARG A 1 147 ? 7.353 -15.310 0.780 1.00 72.12 147 ARG A CA 1
ATOM 1120 C C . ARG A 1 147 ? 7.231 -16.092 -0.518 1.00 72.12 147 ARG A C 1
ATOM 1122 O O . ARG A 1 147 ? 6.663 -15.594 -1.481 1.00 72.12 147 ARG A O 1
ATOM 1129 N N . ASP A 1 148 ? 7.783 -17.302 -0.540 1.00 74.56 148 ASP A N 1
ATOM 1130 C CA . ASP A 1 148 ? 7.661 -18.231 -1.672 1.00 74.56 148 ASP A CA 1
ATOM 1131 C C . ASP A 1 148 ? 8.051 -17.601 -3.029 1.00 74.56 148 ASP A C 1
ATOM 1133 O O . ASP A 1 148 ? 7.413 -17.822 -4.053 1.00 74.56 148 ASP A O 1
ATOM 1137 N N . GLY A 1 149 ? 9.096 -16.761 -3.030 1.00 74.00 149 GLY A N 1
ATOM 1138 C CA . GLY A 1 149 ? 9.577 -16.049 -4.224 1.00 74.00 149 GLY A CA 1
ATOM 1139 C C . GLY A 1 149 ? 8.778 -14.797 -4.608 1.00 74.00 149 GLY A C 1
ATOM 1140 O O . GLY A 1 149 ? 9.154 -14.112 -5.552 1.00 74.00 149 GLY A O 1
ATOM 1141 N N . THR A 1 150 ? 7.726 -14.462 -3.862 1.00 82.88 150 THR A N 1
ATOM 1142 C CA . THR A 1 150 ? 6.879 -13.279 -4.070 1.00 82.88 150 THR A CA 1
ATOM 1143 C C . THR A 1 150 ? 7.113 -12.264 -2.949 1.00 82.88 150 THR A C 1
ATOM 1145 O O . THR A 1 150 ? 7.402 -12.637 -1.808 1.00 82.88 150 THR A O 1
ATOM 1148 N N . THR A 1 151 ? 7.018 -10.965 -3.243 1.00 88.38 151 THR A N 1
ATOM 1149 C CA . THR A 1 151 ? 7.067 -9.948 -2.181 1.00 88.38 151 THR A CA 1
ATOM 1150 C C . THR A 1 151 ? 5.677 -9.798 -1.588 1.00 88.38 151 THR A C 1
ATOM 1152 O O . THR A 1 151 ? 4.784 -9.298 -2.254 1.00 88.38 151 THR A O 1
ATOM 1155 N N . ALA A 1 152 ? 5.493 -10.158 -0.324 1.00 89.81 152 ALA A N 1
ATOM 1156 C CA . ALA A 1 152 ? 4.238 -9.951 0.385 1.00 89.81 152 ALA A CA 1
ATOM 1157 C C . ALA A 1 152 ? 4.322 -8.689 1.250 1.00 89.81 152 ALA A C 1
ATOM 1159 O O . ALA A 1 152 ? 5.260 -8.526 2.034 1.00 89.81 152 ALA A O 1
ATOM 1160 N N . THR A 1 153 ? 3.324 -7.814 1.164 1.00 91.06 153 THR A N 1
ATOM 1161 C CA . THR A 1 153 ? 3.139 -6.739 2.142 1.00 91.06 153 THR A CA 1
ATOM 1162 C C . THR A 1 153 ? 2.267 -7.237 3.283 1.00 91.06 153 THR A C 1
ATOM 1164 O O . THR A 1 153 ? 1.138 -7.691 3.082 1.00 91.06 153 THR A O 1
ATOM 1167 N N . LEU A 1 154 ? 2.777 -7.096 4.502 1.00 91.06 154 LEU A N 1
ATOM 1168 C CA . LEU A 1 154 ? 2.067 -7.400 5.732 1.00 91.06 154 LEU A CA 1
ATOM 1169 C C . LEU A 1 154 ? 1.738 -6.110 6.477 1.00 91.06 154 LEU A C 1
ATOM 1171 O O . LEU A 1 154 ? 2.446 -5.109 6.365 1.00 91.06 154 LEU A O 1
ATOM 1175 N N . VAL A 1 155 ? 0.677 -6.161 7.274 1.00 92.50 155 VAL A N 1
ATOM 1176 C CA . VAL A 1 155 ? 0.341 -5.146 8.268 1.00 92.50 155 VAL A CA 1
ATOM 1177 C C . VAL A 1 155 ? 0.390 -5.751 9.661 1.00 92.50 155 VAL A C 1
ATOM 1179 O O . VAL A 1 155 ? -0.112 -6.850 9.890 1.00 92.50 155 VAL A O 1
ATOM 1182 N N . GLU A 1 156 ? 0.973 -5.023 10.606 1.00 89.38 156 GLU A N 1
ATOM 1183 C CA . GLU A 1 156 ? 0.982 -5.374 12.020 1.00 89.38 156 GLU A CA 1
ATOM 1184 C C . GLU A 1 156 ? 0.380 -4.249 12.863 1.00 89.38 156 GLU A C 1
ATOM 1186 O O . GLU A 1 156 ? 0.722 -3.072 12.700 1.00 89.38 156 GLU A O 1
ATOM 1191 N N . ARG A 1 157 ? -0.489 -4.614 13.813 1.00 86.31 157 ARG A N 1
ATOM 1192 C CA . ARG A 1 157 ? -0.962 -3.690 14.848 1.00 86.31 157 ARG A CA 1
ATOM 1193 C C . ARG A 1 157 ? 0.121 -3.513 15.915 1.00 86.31 157 ARG A C 1
ATOM 1195 O O . ARG A 1 157 ? 0.532 -4.479 16.560 1.00 86.31 157 ARG A O 1
ATOM 1202 N N . ARG A 1 158 ? 0.554 -2.272 16.149 1.00 80.19 158 ARG A N 1
ATOM 1203 C CA . ARG A 1 158 ? 1.469 -1.941 17.251 1.00 80.19 158 ARG A CA 1
ATOM 1204 C C . ARG A 1 158 ? 0.802 -2.252 18.591 1.00 80.19 158 ARG A C 1
ATOM 1206 O O . ARG A 1 158 ? -0.380 -1.971 18.784 1.00 80.19 158 ARG A O 1
ATOM 1213 N N . ARG A 1 159 ? 1.574 -2.805 19.530 1.00 69.56 159 ARG A N 1
ATOM 1214 C CA . ARG A 1 159 ? 1.133 -2.959 20.922 1.00 69.56 159 ARG A CA 1
ATOM 1215 C C . ARG A 1 159 ? 0.976 -1.569 21.542 1.00 69.56 159 ARG A C 1
ATOM 1217 O O . ARG A 1 159 ? 1.894 -0.755 21.460 1.00 69.56 159 ARG A O 1
ATOM 1224 N N . GLU A 1 160 ? -0.169 -1.295 22.157 1.00 57.50 160 GLU A N 1
ATOM 1225 C CA . GLU A 1 160 ? -0.299 -0.138 23.043 1.00 57.50 160 GLU A CA 1
ATOM 1226 C C . GLU A 1 160 ? 0.550 -0.419 24.291 1.00 57.50 160 GLU A C 1
ATOM 1228 O O . GLU A 1 160 ? 0.251 -1.332 25.055 1.00 57.50 160 GLU A O 1
ATOM 1233 N N . GLY A 1 161 ? 1.657 0.314 24.450 1.00 51.84 161 GLY A N 1
ATOM 1234 C CA . GLY A 1 161 ? 2.572 0.171 25.588 1.00 51.84 161 GLY A CA 1
ATOM 1235 C C . GLY A 1 161 ? 3.958 -0.334 25.191 1.00 51.84 161 GLY A C 1
ATOM 1236 O O . GLY A 1 161 ? 4.234 -1.529 25.185 1.00 51.84 161 GLY A O 1
ATOM 1237 N N . GLY A 1 162 ? 4.844 0.608 24.880 1.00 38.69 162 GLY A N 1
ATOM 1238 C CA . GLY A 1 162 ? 6.250 0.346 24.602 1.00 38.69 162 GLY A CA 1
ATOM 1239 C C . GLY A 1 162 ? 6.877 1.559 23.943 1.00 38.69 162 GLY A C 1
ATOM 1240 O O . GLY A 1 162 ? 6.999 1.613 22.723 1.00 38.69 162 GLY A O 1
ATOM 1241 N N . VAL A 1 163 ? 7.219 2.562 24.752 1.00 39.38 163 VAL A N 1
ATOM 1242 C CA . VAL A 1 163 ? 8.138 3.624 24.337 1.00 39.38 163 VAL A CA 1
ATOM 1243 C C . VAL A 1 163 ? 9.406 2.923 23.852 1.00 39.38 163 VAL A C 1
ATOM 1245 O O . VAL A 1 163 ? 10.106 2.303 24.649 1.00 39.38 163 VAL A O 1
ATOM 1248 N N . ALA A 1 164 ? 9.682 2.974 22.550 1.00 37.62 164 ALA A N 1
ATOM 1249 C CA . ALA A 1 164 ? 11.021 2.695 22.059 1.00 37.62 164 ALA A CA 1
ATOM 1250 C C . ALA A 1 164 ? 11.876 3.887 22.492 1.00 37.62 164 ALA A C 1
ATOM 1252 O O . ALA A 1 164 ? 11.898 4.924 21.833 1.00 37.62 164 ALA A O 1
ATOM 1253 N N . VAL A 1 165 ? 12.462 3.764 23.680 1.00 37.38 165 VAL A N 1
ATOM 1254 C CA . VAL A 1 165 ? 13.566 4.611 24.112 1.00 37.38 165 VAL A CA 1
ATOM 1255 C C . VAL A 1 165 ? 14.738 4.248 23.205 1.00 37.38 165 VAL A C 1
ATOM 1257 O O . VAL A 1 165 ? 15.192 3.104 23.212 1.00 37.38 165 VAL A O 1
ATOM 1260 N N . THR A 1 166 ? 15.175 5.208 22.402 1.00 34.47 166 THR A N 1
ATOM 1261 C CA . THR A 1 166 ? 16.547 5.286 21.886 1.00 34.47 166 THR A CA 1
ATOM 1262 C C . THR A 1 166 ? 17.206 6.471 22.548 1.00 34.47 166 THR A C 1
ATOM 1264 O O . THR A 1 166 ? 16.518 7.516 22.625 1.00 34.47 166 THR A O 1
#

Radius of gyration: 25.6 Å; chains: 1; bounding box: 65×82×53 Å

Foldseek 3Di:
DDDDDDDDDDDDDDDDDDDDDDPPPPPVPCPPQDFPDDDPPDPDDPDQKDWADWADDDPPKDFQAWEWDADPPDLQWTKIFTAIPPRDTRFIWTWGDDNNDIGTGPDRPVSVVVVVVVDVVCPPPNGPRDQWYARPVRQKIWHWDQDPNIIIIMMGGDDPDDPPDD

pLDDT: mean 70.06, std 23.53, range [28.02, 93.81]

Sequence (166 aa):
MQERSLPSFRESSDAGASPLAGLGTGRLRDSGWAPVFPEGANPAEPARTQVLHDWVLAPEQRAAGLLFQPLDGNPRHGVLALFVDEGELHGAIEIVERQGRWLVMPDDLRARSLAVAAMAQAGPRGFLRSSIAGTPDRRFIFFNTLRDGTTATLVERRREGGVAVT